Protein AF-L7F1G9-F1 (afdb_monomer_lite)

Foldseek 3Di:
DDQQVDKDWFQFPVRDIDIHGCVVCLPPFPLRGHDPDDADDDPPDPADWDWDQQPLSRDIDIDGHPVVVVVSVVCSVCNPPPGRDPPPPPPPPDPPDDDDDDDDDD

Secondary structure (DSSP, 8-state):
--GGG-EEEEE-TTS-EEEEEHHHHTTS-GGG-B-SS-----TT-SS--EEEEETTTTEEEEESSHHHHHHHHHHHH-TTS-TT--------PPP-----------

Structure (mmCIF, N/CA/C/O backbone):
data_AF-L7F1G9-F1
#
_entry.id   AF-L7F1G9-F1
#
loop_
_atom_site.group_PDB
_atom_site.id
_atom_site.type_symbol
_atom_site.label_atom_id
_atom_site.label_alt_id
_atom_sit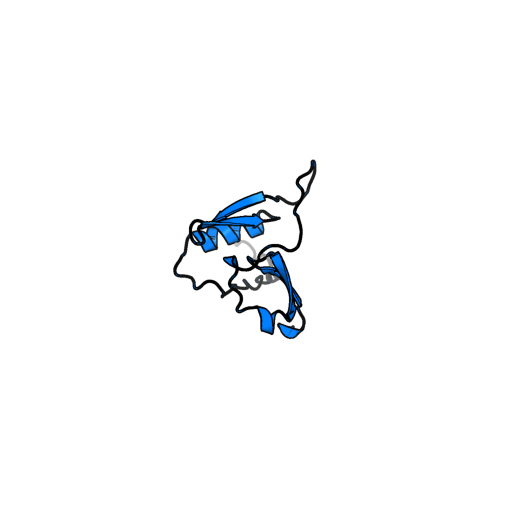e.label_comp_id
_atom_site.label_asym_id
_atom_site.label_entity_id
_atom_site.label_seq_id
_atom_site.pdbx_PDB_ins_code
_atom_site.Cartn_x
_atom_site.Cartn_y
_atom_site.Cartn_z
_atom_site.occupancy
_atom_site.B_iso_or_equiv
_atom_site.auth_seq_id
_atom_site.auth_comp_id
_atom_site.auth_asym_id
_atom_site.auth_atom_id
_atom_site.pdbx_PDB_model_num
ATOM 1 N N . MET A 1 1 ? -1.277 3.369 -26.771 1.00 69.44 1 MET A N 1
ATOM 2 C CA . MET A 1 1 ? -0.971 2.305 -25.800 1.00 69.44 1 MET A CA 1
ATOM 3 C C . MET A 1 1 ? -2.296 2.052 -25.156 1.00 69.44 1 MET A C 1
ATOM 5 O O . MET A 1 1 ? -2.791 2.928 -24.452 1.00 69.44 1 MET A O 1
ATOM 9 N N . GLU A 1 2 ? -2.928 0.974 -25.582 1.00 74.75 2 GLU A N 1
ATOM 10 C CA . GLU A 1 2 ? -4.317 0.705 -25.259 1.00 74.75 2 GLU A CA 1
ATOM 11 C C . GLU A 1 2 ? -4.378 -0.020 -23.910 1.00 74.75 2 GLU A C 1
ATOM 13 O O . GLU A 1 2 ? -3.446 -0.741 -23.559 1.00 74.75 2 GLU A O 1
ATOM 18 N N . PRO A 1 3 ? -5.445 0.147 -23.115 1.00 66.69 3 PRO A N 1
ATOM 19 C CA . PRO A 1 3 ? -5.602 -0.566 -21.841 1.00 66.69 3 PRO A CA 1
ATOM 20 C C . PRO A 1 3 ? -5.606 -2.096 -22.004 1.00 66.69 3 PRO A C 1
ATOM 22 O O . PRO A 1 3 ? -5.419 -2.824 -21.036 1.00 66.69 3 PRO A O 1
ATOM 25 N N . GLU A 1 4 ? -5.812 -2.582 -23.226 1.00 76.88 4 GLU A N 1
ATOM 26 C CA . GLU A 1 4 ? -5.734 -3.992 -23.615 1.00 76.88 4 GLU A CA 1
ATOM 27 C C . GLU A 1 4 ? -4.286 -4.514 -23.656 1.00 76.88 4 GLU A C 1
ATOM 29 O O . GLU A 1 4 ? -4.066 -5.715 -23.526 1.00 76.88 4 GLU A O 1
ATOM 34 N N . ASP A 1 5 ? -3.301 -3.612 -23.763 1.00 88.94 5 ASP A N 1
ATOM 35 C CA . ASP A 1 5 ? -1.867 -3.930 -23.753 1.00 88.94 5 ASP A CA 1
ATOM 36 C C . ASP A 1 5 ? -1.336 -4.214 -22.331 1.00 88.94 5 ASP A C 1
ATOM 38 O O . ASP A 1 5 ? -0.177 -4.602 -22.166 1.00 88.94 5 ASP A O 1
ATOM 42 N N . PHE A 1 6 ? -2.158 -4.006 -21.295 1.00 89.69 6 PHE A N 1
ATOM 43 C CA . PHE A 1 6 ? -1.786 -4.174 -19.891 1.00 89.69 6 PHE A CA 1
ATOM 44 C C . PHE A 1 6 ? -2.587 -5.291 -19.227 1.00 89.69 6 PHE A C 1
ATOM 46 O O . PHE A 1 6 ? -3.807 -5.358 -19.372 1.00 89.69 6 PHE A O 1
ATOM 53 N N . SER A 1 7 ? -1.915 -6.118 -18.427 1.00 91.00 7 SER A N 1
ATOM 54 C CA . SER A 1 7 ? -2.557 -7.061 -17.512 1.00 91.00 7 SER A CA 1
ATOM 55 C C . SER A 1 7 ? -2.625 -6.501 -16.090 1.00 91.00 7 SER A C 1
ATOM 57 O O . SER A 1 7 ? -1.800 -5.681 -15.679 1.00 91.00 7 SER A O 1
ATOM 59 N N . LEU A 1 8 ? -3.632 -6.943 -15.341 1.00 90.94 8 LEU A N 1
ATOM 60 C CA . LEU A 1 8 ? -3.819 -6.672 -13.923 1.00 90.94 8 LEU A CA 1
ATOM 61 C C . LEU A 1 8 ? -3.955 -7.996 -13.176 1.00 90.94 8 LEU A C 1
ATOM 63 O O . LEU A 1 8 ? -4.626 -8.910 -13.651 1.00 90.94 8 LEU A O 1
ATOM 67 N N . GLU A 1 9 ? -3.375 -8.048 -11.981 1.00 93.62 9 GLU A N 1
ATOM 68 C CA . GLU A 1 9 ? -3.573 -9.133 -11.028 1.00 93.62 9 GLU A CA 1
ATOM 69 C C . GLU A 1 9 ? -4.025 -8.562 -9.678 1.00 93.62 9 GLU A C 1
ATOM 71 O O . GLU A 1 9 ? -3.496 -7.543 -9.224 1.00 93.62 9 GLU A O 1
ATOM 76 N N . TYR A 1 10 ? -4.987 -9.213 -9.027 1.00 92.06 10 TYR A N 1
ATOM 77 C CA . TYR A 1 10 ? -5.397 -8.898 -7.656 1.00 92.06 10 TYR A CA 1
ATOM 78 C C . TYR A 1 10 ? -5.919 -10.140 -6.931 1.00 92.06 10 TYR A C 1
ATOM 80 O O . TYR A 1 10 ? -6.328 -11.119 -7.553 1.00 92.06 10 TYR A O 1
ATOM 88 N N . VAL A 1 11 ? -5.918 -10.091 -5.602 1.00 92.50 11 VAL A N 1
ATOM 89 C CA . VAL A 1 11 ? -6.566 -11.090 -4.746 1.00 92.50 11 VAL A CA 1
ATOM 90 C C . VAL A 1 11 ? -7.884 -10.515 -4.253 1.00 92.50 11 VAL A C 1
ATOM 92 O O . VAL A 1 11 ? -7.897 -9.417 -3.707 1.00 92.50 11 VAL A O 1
ATOM 95 N N . ASP A 1 12 ? -9.000 -11.208 -4.436 1.00 90.75 12 ASP A N 1
ATOM 96 C CA . ASP A 1 12 ? -10.279 -10.726 -3.910 1.00 90.75 12 ASP A CA 1
ATOM 97 C C . ASP A 1 12 ? -10.444 -10.995 -2.400 1.00 90.75 12 ASP A C 1
ATOM 99 O O . ASP A 1 12 ? -9.602 -11.608 -1.740 1.00 90.75 12 ASP A O 1
ATOM 103 N N . ALA A 1 13 ? -11.576 -10.572 -1.836 1.00 86.06 13 ALA A N 1
ATOM 104 C CA . ALA A 1 13 ? -11.897 -10.784 -0.422 1.00 86.06 13 ALA A CA 1
ATOM 105 C C . ALA A 1 13 ? -11.986 -12.269 0.003 1.00 86.06 13 ALA A C 1
ATOM 107 O O . ALA A 1 13 ? -12.028 -12.563 1.199 1.00 86.06 13 ALA A O 1
ATOM 108 N N . ARG A 1 14 ? -12.040 -13.217 -0.941 1.00 91.06 14 ARG A N 1
ATOM 109 C CA . ARG A 1 14 ? -12.034 -14.666 -0.682 1.00 91.06 14 ARG A CA 1
ATOM 110 C C . ARG A 1 14 ? -10.633 -15.266 -0.758 1.00 91.06 14 ARG A C 1
ATOM 112 O O . ARG A 1 14 ? -10.474 -16.449 -0.461 1.00 91.06 14 ARG A O 1
ATOM 119 N N . GLY A 1 15 ? -9.626 -14.472 -1.116 1.00 90.38 15 GLY A N 1
ATOM 120 C CA . GLY A 1 15 ? -8.280 -14.967 -1.360 1.00 90.38 15 GLY A CA 1
ATOM 121 C C . GLY A 1 15 ? -8.097 -15.539 -2.768 1.00 90.38 15 GLY A C 1
ATOM 122 O O . GLY A 1 15 ? -7.084 -16.193 -3.015 1.00 90.38 15 GLY A O 1
ATOM 123 N N . GLU A 1 16 ? -9.054 -15.341 -3.679 1.00 94.50 16 GLU A N 1
ATOM 124 C CA . GLU A 1 16 ? -8.969 -15.856 -5.045 1.00 94.50 16 GLU A CA 1
ATOM 125 C C . GLU A 1 16 ? -8.129 -14.900 -5.902 1.00 94.50 16 GLU A C 1
ATOM 127 O O . GLU A 1 16 ? -8.353 -13.689 -5.903 1.00 94.50 16 GLU A O 1
ATOM 132 N N . LEU A 1 17 ? -7.136 -15.447 -6.610 1.00 95.19 17 LEU A N 1
ATOM 133 C CA . LEU A 1 17 ? -6.321 -14.694 -7.561 1.00 95.19 17 LEU A CA 1
ATOM 134 C C . LEU A 1 17 ? -7.120 -14.466 -8.846 1.00 95.19 17 LEU A C 1
ATOM 136 O O . LEU A 1 17 ? -7.569 -15.422 -9.480 1.00 95.19 17 LEU A O 1
ATOM 140 N N . HIS A 1 18 ? -7.228 -13.207 -9.252 1.00 94.75 18 HIS A N 1
ATOM 141 C CA . HIS A 1 18 ? -7.788 -12.788 -10.531 1.00 94.75 18 HIS A CA 1
ATOM 142 C C . HIS A 1 18 ? -6.677 -12.197 -11.394 1.00 94.75 18 HIS A C 1
ATOM 144 O O . HIS A 1 18 ? -5.930 -11.345 -10.921 1.00 94.75 18 HIS A O 1
ATOM 150 N N . GLU A 1 19 ? -6.604 -12.611 -12.658 1.00 95.25 19 GLU A N 1
ATOM 151 C CA . GLU A 1 19 ? -5.643 -12.131 -13.659 1.00 95.25 19 GLU A CA 1
ATOM 152 C C . GLU A 1 19 ? -6.355 -11.897 -14.998 1.00 95.25 19 GLU A C 1
ATOM 154 O O . GLU A 1 19 ? -7.225 -12.677 -15.397 1.00 95.25 19 GLU A O 1
ATOM 159 N N . GLY A 1 20 ? -5.981 -10.839 -15.716 1.00 93.62 20 GLY A N 1
ATOM 160 C CA . GLY A 1 20 ? -6.540 -10.543 -17.033 1.00 93.62 20 GLY A CA 1
ATOM 161 C C . GLY A 1 20 ? -6.249 -9.124 -17.529 1.00 93.62 20 GLY A C 1
ATOM 162 O O . GLY A 1 20 ? -5.502 -8.381 -16.893 1.00 93.62 20 GLY A O 1
ATOM 163 N N . PRO A 1 21 ? -6.811 -8.729 -18.686 1.00 92.94 21 PRO A N 1
ATOM 164 C CA . PRO A 1 21 ? -6.578 -7.409 -19.263 1.00 92.94 21 PRO A CA 1
ATOM 165 C C . PRO A 1 21 ? -7.139 -6.289 -18.382 1.00 92.94 21 PRO A C 1
ATOM 167 O O . PRO A 1 21 ? -8.284 -6.360 -17.921 1.00 92.94 21 PRO A O 1
ATOM 170 N N . LEU A 1 22 ? -6.377 -5.204 -18.225 1.00 88.19 22 LEU A N 1
ATOM 171 C CA . LEU A 1 22 ? -6.763 -4.039 -17.428 1.00 88.19 22 LEU A CA 1
ATOM 172 C C . LEU A 1 22 ? -8.115 -3.476 -17.879 1.00 88.19 22 LEU A C 1
ATOM 174 O O . LEU A 1 22 ? -8.959 -3.178 -17.042 1.00 88.19 22 LEU A O 1
ATOM 178 N N . GLY A 1 23 ? -8.358 -3.398 -19.192 1.00 89.44 23 GLY A N 1
ATOM 179 C CA . GLY A 1 23 ? -9.630 -2.918 -19.745 1.00 89.44 23 GLY A CA 1
ATOM 180 C C . GLY A 1 23 ? -10.865 -3.718 -19.302 1.00 89.44 23 GLY A C 1
ATOM 181 O O . GLY A 1 23 ? -11.954 -3.157 -19.226 1.00 89.44 23 GLY A O 1
ATOM 182 N N . VAL A 1 24 ? -10.702 -5.003 -18.967 1.00 89.12 24 VAL A N 1
ATOM 183 C CA . VAL A 1 24 ? -11.786 -5.872 -18.472 1.00 89.12 24 VAL A CA 1
ATOM 184 C C . VAL A 1 24 ? -11.939 -5.754 -16.957 1.00 89.12 24 VAL A C 1
ATOM 186 O O . VAL A 1 24 ? -13.052 -5.777 -16.439 1.00 89.12 24 VAL A O 1
ATOM 189 N N . MET A 1 25 ? -10.827 -5.623 -16.238 1.00 89.06 25 MET A N 1
ATOM 190 C CA . MET A 1 25 ? -10.796 -5.703 -14.774 1.00 89.06 25 MET A CA 1
ATOM 191 C C . MET A 1 25 ? -10.903 -4.342 -14.078 1.00 89.06 25 MET A C 1
ATOM 193 O O . MET A 1 25 ? -11.120 -4.292 -12.871 1.00 89.06 25 MET A O 1
ATOM 197 N N . TRP A 1 26 ? -10.808 -3.239 -14.828 1.00 87.69 26 TRP A N 1
ATOM 198 C CA . TRP A 1 26 ? -10.805 -1.867 -14.309 1.00 87.69 26 TRP A CA 1
ATOM 199 C C . TRP A 1 26 ? -12.004 -1.513 -13.418 1.00 87.69 26 TRP A C 1
ATOM 201 O O . TRP A 1 26 ? -11.900 -0.658 -12.544 1.00 87.69 26 TRP A O 1
ATOM 211 N N . SER A 1 27 ? -13.163 -2.138 -13.638 1.00 87.44 27 SER A N 1
ATOM 212 C CA . SER A 1 27 ? -14.373 -1.849 -12.861 1.00 87.44 27 SER A CA 1
ATOM 213 C C . SER A 1 27 ? -14.350 -2.413 -11.440 1.00 87.44 27 SER A C 1
ATOM 215 O O . SER A 1 27 ? -15.225 -2.061 -10.645 1.00 87.44 27 SER A O 1
ATOM 217 N N . THR A 1 28 ? -13.4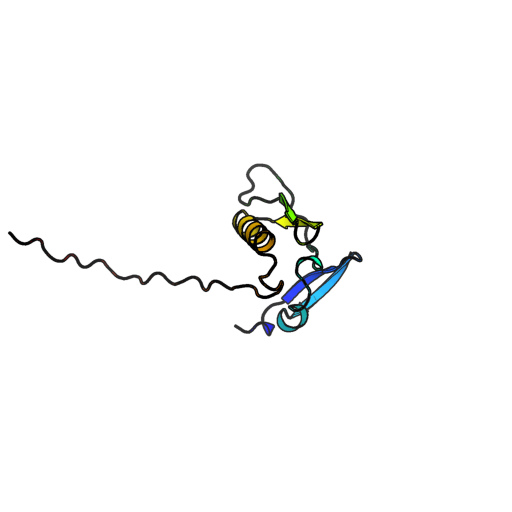07 -3.304 -11.114 1.00 87.06 28 THR A N 1
ATOM 218 C CA . THR A 1 28 ? -13.226 -3.765 -9.737 1.00 87.06 28 THR A CA 1
ATOM 219 C C . THR A 1 28 ? -12.809 -2.581 -8.877 1.00 87.06 28 THR A C 1
ATOM 221 O O . THR A 1 28 ? -11.865 -1.858 -9.194 1.00 87.06 28 THR A O 1
ATOM 224 N N . ARG A 1 29 ? -13.536 -2.368 -7.779 1.00 81.31 29 ARG A N 1
ATOM 225 C CA . ARG A 1 29 ? -13.209 -1.293 -6.845 1.00 81.31 29 ARG A CA 1
ATOM 226 C C . ARG A 1 29 ? -11.855 -1.553 -6.202 1.00 81.31 29 ARG A C 1
ATOM 228 O O . ARG A 1 29 ? -11.551 -2.692 -5.859 1.00 81.31 29 ARG A O 1
ATOM 235 N N . PHE A 1 30 ? -11.080 -0.492 -6.010 1.00 77.38 30 PHE A N 1
ATOM 236 C CA . PHE A 1 30 ? -9.725 -0.594 -5.480 1.00 77.38 30 PHE A CA 1
ATOM 237 C C . PHE A 1 30 ? -9.702 -1.255 -4.096 1.00 77.38 30 PHE A C 1
ATOM 239 O O . PHE A 1 30 ? -8.887 -2.136 -3.853 1.00 77.38 30 PHE A O 1
ATOM 24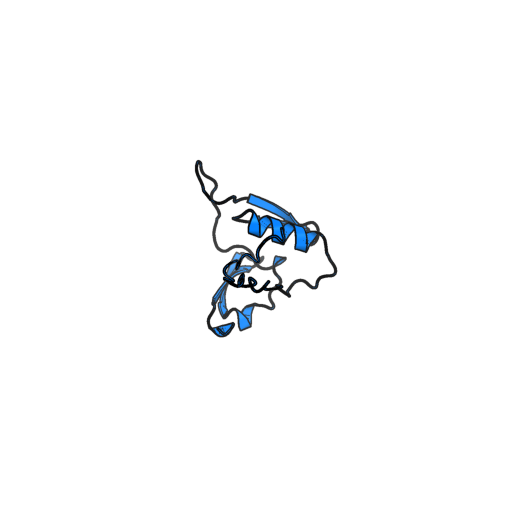6 N N . GLU A 1 31 ? -10.653 -0.916 -3.224 1.00 77.88 31 GLU A N 1
ATOM 247 C CA . GLU A 1 31 ? -10.784 -1.519 -1.896 1.00 77.88 31 GLU A CA 1
ATOM 248 C C . GLU A 1 31 ? -11.162 -3.008 -1.918 1.00 77.88 31 GLU A C 1
ATOM 250 O O . GLU A 1 31 ? -10.901 -3.719 -0.961 1.00 77.88 31 GLU A O 1
ATOM 255 N N . ALA A 1 32 ? -11.719 -3.516 -3.021 1.00 82.88 32 ALA A N 1
ATOM 256 C CA . ALA A 1 32 ? -12.022 -4.938 -3.182 1.00 82.88 32 ALA A CA 1
ATOM 257 C C . ALA A 1 32 ? -10.875 -5.732 -3.842 1.00 82.88 32 ALA A C 1
ATOM 259 O O . ALA A 1 32 ? -10.980 -6.954 -3.977 1.00 82.88 32 ALA A O 1
ATOM 260 N N . ALA A 1 33 ? -9.810 -5.050 -4.279 1.00 87.62 33 ALA A N 1
ATOM 261 C CA . ALA A 1 33 ? -8.670 -5.624 -4.981 1.00 87.62 33 ALA A CA 1
ATOM 262 C C . ALA A 1 33 ? -7.435 -5.663 -4.065 1.00 87.62 33 ALA A C 1
ATOM 264 O O . ALA A 1 33 ? -6.664 -4.711 -3.956 1.00 87.62 33 ALA A O 1
ATOM 265 N N . GLY A 1 34 ? -7.240 -6.800 -3.405 1.00 86.25 34 GLY A N 1
ATOM 266 C CA . GLY A 1 34 ? -6.082 -7.085 -2.571 1.00 86.25 34 GLY A CA 1
ATOM 267 C C . GLY A 1 34 ? -4.795 -7.283 -3.373 1.00 86.25 34 GLY A C 1
ATOM 268 O O . GLY A 1 34 ? -4.791 -7.620 -4.558 1.00 86.25 34 GLY A O 1
ATOM 269 N N . GLN A 1 35 ? -3.668 -7.094 -2.694 1.00 83.50 35 GLN A N 1
ATOM 270 C CA . GLN A 1 35 ? -2.341 -7.199 -3.294 1.00 83.50 35 GLN A CA 1
ATOM 271 C C . GLN A 1 35 ? -1.940 -8.664 -3.492 1.00 83.50 35 GLN A C 1
ATOM 273 O O . GLN A 1 35 ? -2.060 -9.479 -2.580 1.00 83.50 35 GLN A O 1
ATOM 278 N N . VAL A 1 36 ? -1.391 -8.985 -4.665 1.00 88.44 36 VAL A N 1
ATOM 279 C CA . VAL A 1 36 ? -0.912 -10.342 -5.000 1.00 88.44 36 VAL A CA 1
ATOM 280 C C . VAL A 1 36 ? 0.473 -10.661 -4.449 1.00 88.44 36 VAL A C 1
ATOM 282 O O . VAL A 1 36 ? 0.864 -11.825 -4.381 1.00 88.44 36 VAL A O 1
ATOM 285 N N . ARG A 1 37 ? 1.229 -9.637 -4.037 1.00 84.69 37 ARG A N 1
ATOM 286 C CA . ARG A 1 37 ? 2.581 -9.789 -3.497 1.00 84.69 37 ARG A CA 1
ATOM 287 C C . ARG A 1 37 ? 2.692 -9.225 -2.092 1.00 84.69 37 ARG A C 1
ATOM 289 O O . ARG A 1 37 ? 2.092 -8.208 -1.762 1.00 84.69 37 ARG A O 1
ATOM 296 N N . ALA A 1 38 ? 3.534 -9.868 -1.291 1.00 84.50 38 ALA A N 1
ATOM 297 C CA . ALA A 1 38 ? 3.998 -9.287 -0.043 1.00 84.50 38 ALA A CA 1
ATOM 298 C C . ALA A 1 38 ? 5.030 -8.181 -0.320 1.00 84.50 38 ALA A C 1
ATOM 300 O O . ALA A 1 38 ? 5.845 -8.299 -1.236 1.00 84.50 38 ALA A O 1
ATOM 301 N N . PHE A 1 39 ? 5.047 -7.157 0.531 1.00 83.75 39 PHE A N 1
ATOM 302 C CA . PHE A 1 39 ? 6.031 -6.073 0.523 1.00 83.75 39 PHE A CA 1
ATOM 303 C C . PHE A 1 39 ? 6.900 -6.152 1.792 1.00 83.75 39 PHE A C 1
ATOM 305 O O . PHE A 1 39 ? 6.573 -5.576 2.831 1.00 83.75 39 PHE A O 1
ATOM 312 N N . PRO A 1 40 ? 7.999 -6.926 1.776 1.00 83.00 40 PRO A N 1
ATOM 313 C CA . PRO A 1 40 ? 8.837 -7.083 2.957 1.00 83.00 40 PRO A CA 1
ATOM 314 C C . PRO A 1 40 ? 9.570 -5.778 3.284 1.00 83.00 40 PRO A C 1
ATOM 316 O O . PRO A 1 40 ? 10.054 -5.087 2.387 1.00 83.00 40 PRO A O 1
ATOM 319 N N . SER A 1 41 ? 9.712 -5.490 4.579 1.00 81.94 41 SER A N 1
ATOM 320 C CA . SER A 1 41 ? 10.539 -4.389 5.079 1.00 81.94 41 SER A CA 1
ATOM 321 C C . SER A 1 41 ? 11.908 -4.910 5.511 1.00 81.94 41 SER A C 1
ATOM 323 O O . SER A 1 41 ? 12.002 -5.870 6.280 1.00 81.94 41 SER A O 1
ATOM 325 N N . TYR A 1 42 ? 12.981 -4.286 5.026 1.00 84.12 42 TYR A N 1
ATOM 326 C CA . TYR A 1 42 ? 14.353 -4.615 5.414 1.00 84.12 42 TYR A CA 1
ATOM 327 C C . TYR A 1 42 ? 15.265 -3.381 5.393 1.00 84.12 42 TYR A C 1
ATOM 329 O O . TYR A 1 42 ? 14.930 -2.330 4.849 1.00 84.12 42 TYR A O 1
ATOM 337 N N . ARG A 1 43 ? 16.435 -3.486 6.037 1.00 87.81 43 ARG A N 1
ATOM 338 C CA . ARG A 1 43 ? 17.388 -2.370 6.147 1.00 87.81 43 ARG A CA 1
ATOM 339 C C . ARG A 1 43 ? 17.911 -1.964 4.763 1.00 87.81 43 ARG A C 1
ATOM 341 O O . ARG A 1 43 ? 18.174 -2.827 3.936 1.00 87.81 43 ARG A O 1
ATOM 348 N N . GLU A 1 44 ? 18.112 -0.660 4.559 1.00 91.25 44 GLU A N 1
ATOM 349 C CA . GLU A 1 44 ? 18.654 -0.061 3.317 1.00 91.25 44 GLU A CA 1
ATOM 350 C C . GLU A 1 44 ? 17.735 -0.163 2.092 1.00 91.25 44 GLU A C 1
ATOM 352 O O . GLU A 1 44 ? 18.140 0.132 0.964 1.00 91.25 44 GLU A O 1
ATOM 357 N N . GLN A 1 45 ? 16.479 -0.547 2.305 1.00 90.50 45 GLN A N 1
ATOM 358 C CA . GLN A 1 45 ? 15.483 -0.555 1.254 1.00 90.50 45 GLN A CA 1
ATOM 359 C C . GLN A 1 45 ? 15.255 0.871 0.720 1.00 90.50 45 GLN A C 1
ATOM 361 O O . GLN A 1 45 ? 15.149 1.834 1.478 1.00 90.50 45 GLN A O 1
ATOM 366 N N . ARG A 1 46 ? 15.249 1.009 -0.612 1.00 88.50 46 ARG A N 1
ATOM 367 C CA . ARG A 1 46 ? 15.144 2.312 -1.298 1.00 88.50 46 ARG A CA 1
ATOM 368 C C . ARG A 1 46 ? 13.710 2.797 -1.475 1.00 88.50 46 ARG A C 1
ATOM 370 O O . ARG A 1 46 ? 13.503 3.979 -1.734 1.00 88.50 46 ARG A O 1
ATOM 377 N N . ASN A 1 47 ? 12.752 1.881 -1.403 1.00 87.94 47 ASN A N 1
ATOM 378 C CA . ASN A 1 47 ? 11.335 2.204 -1.383 1.00 87.94 47 ASN A CA 1
ATOM 379 C C . ASN A 1 47 ? 10.856 2.286 0.080 1.00 87.94 47 ASN A C 1
ATOM 381 O O . ASN A 1 47 ? 11.612 1.985 1.005 1.00 87.94 47 ASN A O 1
ATOM 385 N N . PHE A 1 48 ? 9.639 2.781 0.293 1.00 88.31 48 PHE A N 1
ATOM 386 C CA . PHE A 1 48 ? 9.092 3.002 1.631 1.00 88.31 48 PHE A CA 1
ATOM 387 C C . PHE A 1 48 ? 7.769 2.252 1.737 1.00 88.31 48 PHE A C 1
ATOM 389 O O . PHE A 1 48 ? 6.726 2.843 1.456 1.00 88.31 48 PHE A O 1
ATOM 396 N N . PRO A 1 49 ? 7.815 0.947 2.059 1.00 91.75 49 PRO A N 1
ATOM 397 C CA . PRO A 1 49 ? 6.617 0.145 2.142 1.00 91.75 49 PRO A CA 1
ATOM 398 C C . PRO A 1 49 ? 5.963 0.232 3.525 1.00 91.75 49 PRO A C 1
ATOM 400 O O . PRO A 1 49 ? 6.640 0.406 4.542 1.00 91.75 49 PRO A O 1
ATOM 403 N N . GLY A 1 50 ? 4.645 0.073 3.581 1.00 90.69 50 GLY A N 1
ATOM 404 C CA . GLY A 1 50 ? 3.893 0.126 4.827 1.00 90.69 50 GLY A CA 1
ATOM 405 C C . GLY A 1 50 ? 2.398 -0.105 4.649 1.00 90.69 50 GLY A C 1
ATOM 406 O O . GLY A 1 50 ? 1.926 -0.472 3.577 1.00 90.69 50 GLY A O 1
ATOM 407 N N . TRP A 1 51 ? 1.664 0.105 5.740 1.00 91.38 51 TRP A N 1
ATOM 408 C CA . TRP A 1 51 ? 0.209 -0.006 5.786 1.00 91.38 51 TRP A CA 1
ATOM 409 C C . TRP A 1 51 ? -0.419 1.353 6.080 1.00 91.38 51 TRP A C 1
ATOM 411 O O . TRP A 1 51 ? 0.066 2.092 6.941 1.00 91.38 51 TRP A O 1
ATOM 421 N N . TYR A 1 52 ? -1.510 1.661 5.391 1.00 91.94 52 TYR A N 1
ATOM 422 C CA . TYR A 1 52 ? -2.349 2.831 5.610 1.00 91.94 52 TYR A CA 1
ATOM 423 C C . TYR A 1 52 ? -3.770 2.377 5.949 1.00 91.94 52 TYR A C 1
ATOM 425 O O . TYR A 1 52 ? -4.326 1.523 5.264 1.00 91.94 52 TYR A O 1
ATOM 433 N N . TRP A 1 53 ? -4.352 2.927 7.015 1.00 92.06 53 TRP A N 1
ATOM 434 C CA . TRP A 1 53 ? -5.765 2.720 7.324 1.00 92.06 53 TRP A CA 1
ATOM 435 C C . TRP A 1 53 ? -6.594 3.732 6.536 1.00 92.06 53 TRP A C 1
ATOM 437 O O . TRP A 1 53 ? -6.529 4.924 6.840 1.00 92.06 53 TRP A O 1
ATOM 447 N N . ALA A 1 54 ? -7.355 3.256 5.554 1.00 89.19 54 ALA A N 1
ATOM 448 C CA . ALA A 1 54 ? -8.265 4.085 4.777 1.00 89.19 54 ALA A CA 1
ATOM 449 C C . ALA A 1 54 ? -9.608 4.191 5.513 1.00 89.19 54 ALA A C 1
ATOM 451 O O . ALA A 1 54 ? -10.311 3.197 5.700 1.00 89.19 54 ALA A O 1
ATOM 452 N N . ALA A 1 55 ? -9.967 5.390 5.964 1.00 90.31 55 ALA A N 1
ATOM 453 C CA . ALA A 1 55 ? -11.220 5.654 6.661 1.00 90.31 55 ALA A CA 1
ATOM 454 C C . ALA A 1 55 ? -12.452 5.456 5.761 1.00 90.31 55 ALA A C 1
ATOM 456 O O . ALA A 1 55 ? -13.509 5.069 6.258 1.00 90.31 55 ALA A O 1
ATOM 457 N N . THR A 1 56 ? -12.315 5.698 4.457 1.00 86.38 56 THR A N 1
ATOM 458 C CA . THR A 1 56 ? -13.381 5.567 3.451 1.00 86.38 56 THR A CA 1
ATOM 459 C C . THR A 1 56 ? -13.790 4.119 3.194 1.00 86.38 56 THR A C 1
ATOM 461 O O . THR A 1 56 ? -14.978 3.856 3.016 1.00 86.38 56 THR A O 1
ATOM 464 N N . SER A 1 57 ? -12.842 3.176 3.220 1.00 82.06 57 SER A N 1
ATOM 465 C CA . SER A 1 57 ? -13.122 1.739 3.088 1.00 82.06 57 SER A CA 1
ATOM 466 C C . SER A 1 57 ? -13.188 1.005 4.430 1.00 82.06 57 SER A C 1
ATOM 468 O O . SER A 1 57 ? -13.805 -0.052 4.515 1.00 82.06 57 SER A O 1
ATOM 470 N N . GLY A 1 58 ? -12.588 1.560 5.488 1.00 87.81 58 GLY A N 1
ATOM 471 C CA . GLY A 1 58 ? -12.469 0.901 6.788 1.00 87.81 58 GLY A CA 1
ATOM 472 C C . GLY A 1 58 ? -11.482 -0.270 6.784 1.00 87.81 58 GLY A C 1
ATOM 473 O O . GLY A 1 58 ? -11.676 -1.225 7.535 1.00 87.81 58 GLY A O 1
ATOM 474 N N . GLU A 1 59 ? -10.450 -0.216 5.936 1.00 85.06 59 GLU A N 1
ATOM 475 C CA . GLU A 1 59 ? -9.510 -1.321 5.715 1.00 85.06 59 GLU A CA 1
ATOM 476 C C . GLU A 1 59 ? -8.038 -0.872 5.685 1.00 85.06 59 GLU A C 1
ATOM 478 O O . GLU A 1 59 ? -7.714 0.308 5.524 1.00 85.06 59 GLU A O 1
ATOM 483 N N . LEU A 1 60 ? -7.126 -1.842 5.837 1.00 88.19 60 LEU A N 1
ATOM 484 C CA . LEU A 1 60 ? -5.685 -1.635 5.678 1.00 88.19 60 LEU A CA 1
ATOM 485 C C . LEU A 1 60 ? -5.278 -1.804 4.212 1.00 88.19 60 LEU A C 1
ATOM 487 O O . LEU A 1 60 ? -5.356 -2.897 3.657 1.00 88.19 60 LEU A O 1
ATOM 491 N N . MET A 1 61 ? -4.751 -0.738 3.620 1.00 87.50 61 MET A N 1
ATOM 492 C CA . MET A 1 61 ? -4.169 -0.743 2.282 1.00 87.50 61 MET A CA 1
ATOM 493 C C . MET A 1 61 ? -2.645 -0.732 2.374 1.00 87.50 61 MET A C 1
ATOM 495 O O . MET A 1 61 ? -2.059 0.029 3.146 1.00 87.50 61 MET A O 1
ATOM 499 N N . GLY A 1 62 ? -1.997 -1.604 1.606 1.00 88.25 62 GLY A N 1
ATOM 500 C CA . GLY A 1 62 ? -0.542 -1.635 1.500 1.00 88.25 62 GLY A CA 1
ATOM 501 C C . GLY A 1 62 ? -0.061 -0.617 0.475 1.00 88.25 62 GLY A C 1
ATOM 502 O O . GLY A 1 62 ? -0.726 -0.379 -0.532 1.00 88.25 62 GLY A O 1
ATOM 503 N N . PHE A 1 63 ? 1.091 -0.020 0.738 1.00 89.62 63 PHE A N 1
ATOM 504 C CA . PHE A 1 63 ? 1.815 0.816 -0.214 1.00 89.62 63 PHE A CA 1
ATOM 505 C C . PHE A 1 63 ? 3.283 0.411 -0.208 1.00 89.62 63 PHE A C 1
ATOM 507 O O . PHE A 1 63 ? 3.802 -0.038 0.814 1.00 89.62 63 PHE A O 1
ATOM 514 N N . GLU A 1 64 ? 3.968 0.601 -1.329 1.00 90.38 64 GLU A N 1
ATOM 515 C CA . GLU A 1 64 ? 5.393 0.301 -1.486 1.00 90.38 64 GLU A CA 1
ATOM 516 C C . GLU A 1 64 ? 6.248 1.561 -1.647 1.00 90.38 64 GLU A C 1
ATOM 518 O O . GLU A 1 64 ? 7.480 1.500 -1.590 1.00 90.38 64 GLU A O 1
ATOM 523 N N . SER A 1 65 ? 5.619 2.725 -1.813 1.00 89.88 65 SER A N 1
ATOM 524 C CA . SER A 1 65 ? 6.311 3.992 -2.019 1.00 89.88 65 SER A CA 1
ATOM 525 C C . SER A 1 65 ? 5.611 5.182 -1.360 1.00 89.88 65 SER A C 1
ATOM 527 O O . SER A 1 65 ? 4.399 5.199 -1.157 1.00 89.88 65 SER A O 1
ATOM 529 N N . TRP A 1 66 ? 6.384 6.242 -1.092 1.00 92.00 66 TRP A N 1
ATOM 530 C CA . TRP A 1 66 ? 5.839 7.537 -0.660 1.00 92.00 66 TRP A CA 1
ATOM 531 C C . TRP A 1 66 ? 4.854 8.138 -1.669 1.00 92.00 66 TRP A C 1
ATOM 533 O O . TRP A 1 66 ? 3.933 8.849 -1.276 1.00 92.00 66 TRP A O 1
ATOM 543 N N . VAL A 1 67 ? 5.052 7.858 -2.962 1.00 95.00 67 VAL A N 1
ATOM 544 C CA . VAL A 1 67 ? 4.156 8.319 -4.029 1.00 95.00 67 VAL A CA 1
ATOM 545 C C . VAL A 1 67 ? 2.795 7.642 -3.896 1.00 95.00 67 VAL A C 1
ATOM 547 O O . VAL A 1 67 ? 1.777 8.328 -3.885 1.00 95.00 67 VAL A O 1
ATOM 550 N N . GLU A 1 68 ? 2.770 6.320 -3.717 1.00 91.81 68 GLU A N 1
ATOM 551 C CA . GLU A 1 68 ? 1.535 5.567 -3.475 1.00 91.81 68 GLU A CA 1
ATOM 552 C C . GLU A 1 68 ? 0.828 6.017 -2.196 1.00 91.81 68 GLU A C 1
ATOM 554 O O . GLU A 1 68 ? -0.373 6.273 -2.233 1.00 91.81 68 GLU A O 1
ATOM 559 N N . LEU A 1 69 ? 1.563 6.207 -1.092 1.00 93.25 69 LEU A N 1
ATOM 560 C CA . LEU A 1 69 ? 0.982 6.723 0.150 1.00 93.25 69 LEU A CA 1
ATOM 561 C C . LEU A 1 69 ? 0.313 8.092 -0.060 1.00 93.25 69 LEU A C 1
ATOM 563 O O . LEU A 1 69 ? -0.792 8.318 0.427 1.00 93.25 69 LEU A O 1
ATOM 567 N N . GLY A 1 70 ? 0.938 8.990 -0.829 1.00 94.44 70 GLY A N 1
ATOM 568 C CA . GLY A 1 70 ? 0.344 10.284 -1.176 1.00 94.44 70 GLY A CA 1
ATOM 569 C C . GLY A 1 70 ? -0.970 10.161 -1.957 1.00 94.44 70 GLY A C 1
ATOM 570 O O . GLY A 1 70 ? -1.897 10.938 -1.724 1.00 94.44 70 GLY A O 1
ATOM 571 N N . HIS A 1 71 ? -1.082 9.174 -2.851 1.00 90.75 71 HIS A N 1
ATOM 572 C CA . HIS A 1 71 ? -2.322 8.893 -3.579 1.00 90.75 71 HIS A CA 1
ATOM 573 C C . HIS A 1 71 ? -3.406 8.291 -2.681 1.00 90.75 71 HIS A C 1
ATOM 575 O O . HIS A 1 71 ? -4.549 8.739 -2.757 1.00 90.75 71 HIS A O 1
ATOM 581 N N . LEU A 1 72 ? -3.054 7.343 -1.808 1.00 89.50 72 LEU A N 1
ATOM 582 C CA . LEU A 1 72 ? -3.984 6.757 -0.839 1.00 89.50 72 LEU A CA 1
ATOM 583 C C . LEU A 1 72 ? -4.580 7.828 0.079 1.00 89.50 72 LEU A C 1
ATOM 585 O O . LEU A 1 72 ? -5.796 7.929 0.187 1.00 89.50 72 LEU A O 1
ATOM 589 N N . MET A 1 73 ? -3.740 8.690 0.662 1.00 92.31 73 MET A N 1
ATOM 590 C CA . MET A 1 73 ? -4.201 9.775 1.539 1.00 92.31 73 MET A CA 1
ATOM 591 C C . MET A 1 73 ? -5.111 10.772 0.814 1.00 92.31 73 MET A C 1
ATOM 593 O O . MET A 1 73 ? -6.035 11.316 1.413 1.00 92.31 73 MET A O 1
ATOM 597 N N . ARG A 1 74 ? -4.857 11.030 -0.475 1.00 90.75 74 ARG A N 1
ATOM 598 C CA . ARG A 1 74 ? -5.715 11.900 -1.284 1.00 90.75 74 ARG A CA 1
ATOM 599 C C . ARG A 1 74 ? -7.084 11.264 -1.527 1.00 90.75 74 ARG A C 1
ATOM 601 O O . ARG A 1 74 ? -8.085 11.946 -1.343 1.00 90.75 74 ARG A O 1
ATOM 608 N N . LEU A 1 75 ? -7.115 9.994 -1.936 1.00 84.88 75 LEU A N 1
ATOM 609 C CA . LEU A 1 75 ? -8.360 9.258 -2.186 1.00 84.88 75 LEU A CA 1
ATOM 610 C C . LEU A 1 75 ? -9.203 9.131 -0.913 1.00 84.88 75 LEU A C 1
ATOM 612 O O . LEU A 1 75 ? -10.419 9.260 -0.968 1.00 84.88 75 LEU A O 1
ATOM 616 N N . ASP A 1 76 ? -8.556 8.948 0.237 1.00 88.25 76 ASP A N 1
ATOM 617 C CA . ASP A 1 76 ? -9.247 8.824 1.520 1.00 88.25 76 ASP A CA 1
ATOM 618 C C . ASP A 1 76 ? -9.805 10.161 2.047 1.00 88.25 76 ASP A C 1
ATOM 620 O O . ASP A 1 76 ? -10.728 10.182 2.858 1.00 88.25 76 ASP A O 1
ATOM 624 N N . SER A 1 77 ? -9.264 11.294 1.583 1.00 87.56 77 SER A N 1
ATOM 625 C CA . SER A 1 77 ? -9.692 12.633 2.009 1.00 87.56 77 SER A CA 1
ATOM 626 C C . SER A 1 77 ? -10.886 13.189 1.224 1.00 87.56 77 SER A C 1
ATOM 628 O O . SER A 1 77 ? -11.545 14.100 1.723 1.00 87.56 77 SER A O 1
ATOM 630 N N . GLU A 1 78 ? -11.156 12.700 0.011 1.00 77.56 78 GLU A N 1
ATOM 631 C CA . GLU A 1 78 ? -12.164 13.256 -0.906 1.00 77.56 78 GLU A CA 1
ATOM 632 C C . GLU A 1 78 ? -13.206 12.183 -1.281 1.00 77.56 78 GLU A C 1
ATOM 634 O O . GLU A 1 78 ? -13.161 11.624 -2.378 1.00 77.56 78 GLU A O 1
ATOM 639 N N . PRO A 1 79 ? -14.168 11.873 -0.390 1.00 63.44 79 PRO 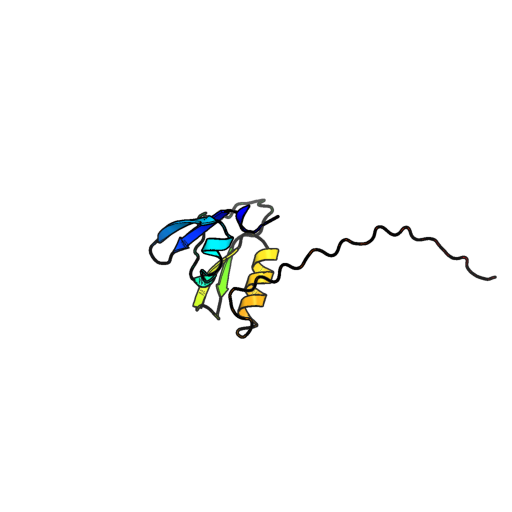A N 1
ATOM 640 C CA . PRO A 1 79 ? -15.061 10.717 -0.536 1.00 63.44 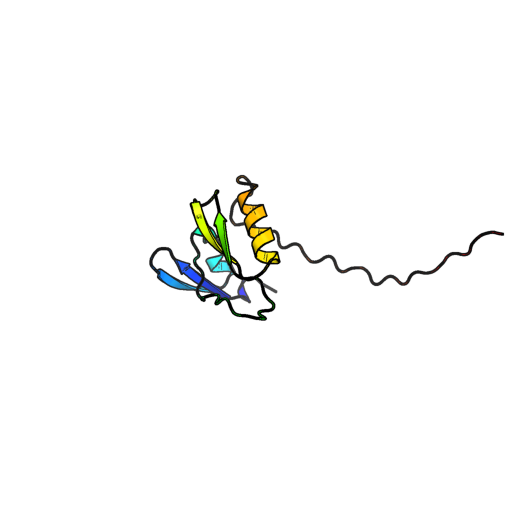79 PRO A CA 1
ATOM 641 C C . PRO A 1 79 ? -16.060 10.812 -1.705 1.00 63.44 79 PRO A C 1
ATOM 643 O O . PRO A 1 79 ? -16.732 9.827 -2.002 1.00 63.44 79 PRO A O 1
ATOM 646 N N . ASP A 1 80 ? -16.181 11.979 -2.349 1.00 58.38 80 ASP A N 1
ATOM 647 C CA . ASP A 1 80 ? -17.089 12.226 -3.483 1.00 58.38 80 ASP A CA 1
ATOM 648 C C . ASP A 1 80 ? -16.363 12.187 -4.848 1.00 58.38 80 ASP A C 1
ATOM 650 O O . ASP A 1 80 ? -16.987 12.269 -5.910 1.00 58.38 80 ASP A O 1
ATOM 654 N N . GLU A 1 81 ? -15.034 11.999 -4.857 1.00 53.28 81 GLU A N 1
ATOM 655 C CA . GLU A 1 81 ? -14.347 11.521 -6.056 1.00 53.28 81 GLU A CA 1
ATOM 656 C C . GLU A 1 81 ? -14.714 10.039 -6.228 1.00 53.28 81 GLU A C 1
ATOM 658 O O . GLU A 1 81 ? -14.274 9.180 -5.472 1.00 53.28 81 GLU A O 1
ATOM 663 N N . THR A 1 82 ? -15.572 9.727 -7.205 1.00 46.47 82 THR A N 1
ATOM 664 C CA . THR A 1 82 ? -15.997 8.349 -7.497 1.00 46.47 82 THR A CA 1
ATOM 665 C C . THR A 1 82 ? -14.789 7.392 -7.510 1.00 46.47 82 THR A C 1
ATOM 667 O O . THR A 1 82 ? -13.898 7.569 -8.354 1.00 46.47 82 THR A O 1
ATOM 670 N N . PRO A 1 83 ? -14.752 6.359 -6.643 1.00 43.34 83 PRO A N 1
ATOM 671 C CA . PRO A 1 83 ? -13.685 5.367 -6.659 1.00 43.34 83 PRO A CA 1
ATOM 672 C C . PRO A 1 83 ? -13.700 4.670 -8.023 1.00 43.34 83 PRO A C 1
ATOM 674 O O . PRO A 1 83 ? -14.726 4.124 -8.431 1.00 43.34 83 PRO A O 1
ATOM 677 N N . GLY A 1 84 ? -12.592 4.740 -8.765 1.00 52.12 84 GLY A N 1
ATOM 678 C CA . GLY A 1 84 ? -12.469 4.130 -10.098 1.00 52.12 84 GLY A CA 1
ATOM 679 C C . GLY A 1 84 ? -12.126 5.084 -11.245 1.00 52.12 84 GLY A C 1
ATOM 680 O O . GLY A 1 84 ? -11.940 4.628 -12.374 1.00 52.12 84 GLY A O 1
ATOM 681 N N . ARG A 1 85 ? -11.974 6.394 -11.002 1.00 47.50 85 ARG A N 1
ATOM 682 C CA . ARG A 1 85 ? -11.332 7.291 -11.977 1.00 47.50 85 ARG A CA 1
ATOM 683 C C . ARG A 1 85 ? -9.906 7.589 -11.540 1.00 47.50 85 ARG A C 1
ATOM 685 O O . ARG A 1 85 ? -9.651 8.606 -10.906 1.00 47.50 85 ARG A O 1
ATOM 692 N N . ALA A 1 86 ? -8.956 6.733 -11.915 1.00 44.69 86 ALA A N 1
ATOM 693 C CA . ALA A 1 86 ? -7.561 7.145 -11.866 1.00 44.69 86 ALA A CA 1
ATOM 694 C C . ALA A 1 86 ? -7.403 8.386 -12.746 1.00 44.69 86 ALA A C 1
ATOM 696 O O . ALA A 1 86 ? -7.525 8.335 -13.971 1.00 44.69 86 ALA A O 1
ATOM 697 N N . HIS A 1 87 ? -7.149 9.524 -12.109 1.00 45.28 87 HIS A N 1
ATOM 698 C CA . HIS A 1 87 ? -6.571 10.654 -12.803 1.00 45.28 87 HIS A CA 1
ATOM 699 C C . HIS A 1 87 ? -5.133 10.268 -13.137 1.00 45.28 87 HIS A C 1
ATOM 701 O O . HIS A 1 87 ? -4.226 10.432 -12.324 1.00 45.28 87 HIS A O 1
ATOM 707 N N . VAL A 1 88 ? -4.922 9.746 -14.346 1.00 42.50 88 VAL A N 1
ATOM 708 C CA . VAL A 1 88 ? -3.586 9.710 -14.936 1.00 42.50 88 VAL A CA 1
ATOM 709 C C . VAL A 1 88 ? -3.174 11.167 -15.113 1.00 42.50 88 VAL A C 1
ATOM 711 O O . VAL A 1 88 ? -3.615 11.844 -16.044 1.00 42.50 88 VAL A O 1
ATOM 714 N N . HIS A 1 89 ? -2.374 11.694 -14.186 1.00 37.81 89 HIS A N 1
ATOM 715 C CA . HIS A 1 89 ? -1.705 12.962 -14.425 1.00 37.81 89 HIS A CA 1
ATOM 716 C C . HIS A 1 89 ? -0.643 12.681 -15.482 1.00 37.81 89 HIS A C 1
ATOM 718 O O . HIS A 1 89 ? 0.436 12.183 -15.171 1.00 37.81 89 HIS A O 1
ATOM 724 N N . GLY A 1 90 ? -0.981 12.948 -16.746 1.00 34.91 90 GLY A N 1
ATOM 725 C CA . GLY A 1 90 ? -0.001 12.997 -17.818 1.00 34.91 90 GLY A CA 1
ATOM 726 C C . GLY A 1 90 ? 1.117 13.925 -17.368 1.00 34.91 90 GLY A C 1
ATOM 727 O O . GLY A 1 90 ? 0.892 15.117 -17.145 1.00 34.91 90 GLY A O 1
ATOM 728 N N . GLN A 1 91 ? 2.293 13.347 -17.142 1.00 39.50 91 GLN A N 1
ATOM 729 C CA . GLN A 1 91 ? 3.498 14.065 -16.778 1.00 39.50 91 GLN A CA 1
ATOM 730 C C . GLN A 1 91 ? 3.697 15.148 -17.837 1.00 39.50 91 GLN A C 1
ATOM 732 O O . GLN A 1 91 ? 3.946 14.842 -18.999 1.00 39.50 91 GLN A O 1
ATOM 737 N N . ARG A 1 92 ? 3.478 16.419 -17.473 1.00 38.09 92 ARG A N 1
ATOM 738 C CA . ARG A 1 92 ? 3.730 17.521 -18.401 1.00 38.09 92 ARG A CA 1
ATOM 739 C C . ARG A 1 92 ? 5.216 17.493 -18.707 1.00 38.09 92 ARG A C 1
ATOM 741 O O . ARG A 1 92 ? 6.025 17.778 -17.821 1.00 38.09 92 ARG A O 1
ATOM 748 N N . ASP A 1 93 ? 5.554 17.156 -19.944 1.00 43.12 93 ASP A N 1
ATOM 749 C CA . ASP A 1 93 ? 6.895 17.362 -20.459 1.00 43.12 93 ASP A CA 1
ATOM 750 C C . ASP A 1 93 ? 7.273 18.820 -20.204 1.00 43.12 93 ASP A C 1
ATOM 752 O O . ASP A 1 93 ? 6.593 19.755 -20.643 1.00 43.12 93 ASP A O 1
ATOM 756 N N . ARG A 1 94 ? 8.346 19.027 -19.432 1.00 43.31 94 ARG A N 1
ATOM 757 C CA . ARG A 1 94 ? 8.965 20.347 -19.367 1.00 43.31 94 ARG A CA 1
ATOM 758 C C . ARG A 1 94 ? 9.430 20.676 -20.784 1.00 43.31 94 ARG A C 1
ATOM 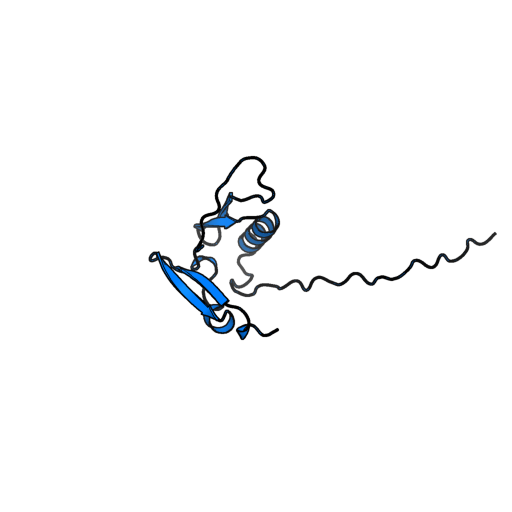760 O O . ARG A 1 94 ? 10.222 19.903 -21.324 1.00 43.31 94 ARG A O 1
ATOM 767 N N . PRO A 1 95 ? 9.041 21.815 -21.372 1.00 38.72 95 PRO A N 1
ATOM 768 C CA . PRO A 1 95 ? 9.678 22.244 -22.600 1.00 38.72 95 PRO A CA 1
ATOM 769 C C . PRO A 1 95 ? 11.160 22.506 -22.312 1.00 38.72 95 PRO A C 1
ATOM 771 O O . PRO A 1 95 ? 11.510 23.335 -21.468 1.00 38.72 95 PRO A O 1
ATOM 774 N N . SER A 1 96 ? 12.038 21.788 -23.012 1.00 49.78 96 SER A N 1
ATOM 775 C CA . SER A 1 96 ? 13.453 22.133 -23.137 1.00 49.78 96 SER A CA 1
ATOM 776 C C . SER A 1 96 ? 13.563 23.419 -23.957 1.00 49.78 96 SER A C 1
ATOM 778 O O . SER A 1 96 ? 13.768 23.390 -25.165 1.00 49.78 96 SER A O 1
ATOM 780 N N . GLY A 1 97 ? 13.355 24.557 -23.301 1.00 40.44 97 GLY A N 1
ATOM 781 C CA . GLY A 1 97 ? 13.563 25.884 -23.864 1.00 40.44 97 GLY A CA 1
ATOM 782 C C . GLY A 1 97 ? 14.805 26.510 -23.253 1.00 40.44 97 GLY A C 1
ATOM 783 O O . GLY A 1 97 ? 14.776 26.957 -22.110 1.00 40.44 97 GLY A O 1
ATOM 784 N N . THR A 1 98 ? 15.894 26.513 -24.017 1.00 49.22 98 THR A N 1
ATOM 785 C CA . THR A 1 98 ? 17.111 27.295 -23.781 1.00 49.22 98 THR A CA 1
ATOM 786 C C . THR A 1 98 ? 16.767 28.729 -23.381 1.00 49.22 98 THR A C 1
ATOM 788 O O . THR A 1 98 ? 16.075 29.431 -24.117 1.00 49.22 98 THR A O 1
ATOM 791 N N . ALA A 1 99 ? 17.278 29.169 -22.230 1.00 48.03 99 ALA A N 1
ATOM 792 C CA . ALA A 1 99 ? 17.274 30.571 -21.844 1.00 48.03 99 ALA A CA 1
ATOM 793 C C . ALA A 1 99 ? 18.114 31.367 -22.855 1.00 48.03 99 ALA A C 1
ATOM 795 O O . ALA A 1 99 ? 19.337 31.238 -22.894 1.00 48.03 99 ALA A O 1
ATOM 796 N N . ALA A 1 100 ? 17.451 32.164 -23.691 1.00 54.78 100 ALA A N 1
ATOM 797 C CA . ALA A 1 100 ? 18.084 33.286 -24.363 1.00 54.78 100 ALA A CA 1
ATOM 798 C C . ALA A 1 100 ? 17.960 34.498 -23.434 1.00 54.78 100 ALA A C 1
ATOM 800 O O . ALA A 1 100 ? 16.852 34.921 -23.112 1.00 54.78 100 ALA A O 1
ATOM 801 N N . ASP A 1 101 ? 19.107 34.989 -22.978 1.00 52.28 101 ASP A N 1
ATOM 802 C CA . ASP A 1 101 ? 19.288 36.205 -22.187 1.00 52.28 101 ASP A CA 1
ATOM 803 C C . ASP A 1 101 ? 19.019 37.455 -23.050 1.00 52.28 101 ASP A C 1
ATOM 805 O O . ASP A 1 101 ? 19.706 37.639 -24.062 1.00 52.28 101 ASP A O 1
ATOM 809 N N . PRO A 1 102 ? 18.043 38.323 -22.717 1.00 45.50 102 PRO A N 1
ATOM 810 C CA . PRO A 1 102 ? 17.966 39.650 -23.294 1.00 45.50 102 PRO A CA 1
ATOM 811 C C . PRO A 1 102 ? 18.654 40.676 -22.380 1.00 45.50 102 PRO A C 1
ATOM 813 O O . PRO A 1 102 ? 18.144 41.055 -21.328 1.00 45.50 102 PRO A O 1
ATOM 816 N N . ALA A 1 103 ? 19.809 41.126 -22.874 1.00 54.22 103 ALA A N 1
ATOM 817 C CA . ALA A 1 103 ? 20.563 42.339 -22.563 1.00 54.22 103 ALA A CA 1
ATOM 818 C C . ALA A 1 103 ? 19.917 43.363 -21.603 1.00 54.22 103 ALA A C 1
ATOM 820 O O . ALA A 1 103 ? 18.847 43.919 -21.858 1.00 54.22 103 ALA A O 1
ATOM 821 N N . GLN A 1 104 ? 20.677 43.707 -20.559 1.00 49.06 104 GLN A N 1
ATOM 822 C CA . GLN A 1 104 ? 20.466 44.885 -19.715 1.00 49.06 104 GLN A CA 1
ATOM 823 C C . GLN A 1 104 ? 20.621 46.179 -20.539 1.00 49.06 104 GLN A C 1
ATOM 825 O O . GLN A 1 104 ? 21.588 46.290 -21.299 1.00 49.06 104 GLN A O 1
ATOM 830 N N . PRO A 1 105 ? 19.732 47.178 -20.394 1.00 56.12 105 PRO A N 1
ATOM 831 C CA . PRO A 1 105 ? 20.005 48.520 -20.890 1.00 56.12 105 PRO A CA 1
ATOM 832 C C . PRO A 1 105 ? 20.949 49.284 -19.944 1.00 56.12 105 PRO A C 1
ATOM 834 O O . PRO A 1 105 ? 20.965 49.037 -18.738 1.00 56.12 105 PRO A O 1
ATOM 837 N N . ALA A 1 106 ? 21.734 50.176 -20.556 1.00 54.47 106 ALA A N 1
ATOM 838 C CA . ALA A 1 106 ? 22.810 50.984 -19.976 1.00 54.47 106 ALA A CA 1
ATOM 839 C C . ALA A 1 106 ? 22.372 51.987 -18.896 1.00 54.47 106 ALA A C 1
ATOM 841 O O . ALA A 1 106 ? 21.216 52.467 -18.957 1.00 54.47 106 ALA A O 1
#

Radius of gyration: 19.88 Å; chains: 1; bounding box: 40×67×33 Å

pLDDT: mean 77.15, std 18.78, range [34.91, 95.25]

Organism: Streptomyces turgidiscabies (strain Car8) (NCBI:txid698760)

Sequence (106 aa):
MEPEDFSLEYVDARGELHEGPLGVMWSTRFEAAGQVRAFPSYREQRNFPGWYWAATSGELMGFESWVELGHLMRLDSEPDETPGRAHVHGQRDRPSGTAADPAQPA